Protein AF-A0A376TM52-F1 (afdb_monomer_lite)

Structure (mmCIF, N/CA/C/O backbone):
data_AF-A0A376TM52-F1
#
_entry.id   AF-A0A376TM52-F1
#
loop_
_atom_site.group_PDB
_atom_site.id
_atom_site.type_symbol
_atom_site.label_atom_id
_atom_site.label_alt_id
_atom_site.label_comp_id
_atom_site.label_asym_id
_atom_site.label_entity_id
_atom_site.label_seq_id
_atom_site.pdbx_PDB_ins_code
_atom_site.Cartn_x
_atom_site.Cartn_y
_atom_site.Cartn_z
_atom_site.occupancy
_atom_site.B_iso_or_equiv
_atom_site.auth_seq_id
_atom_site.auth_comp_id
_atom_site.auth_asym_id
_atom_site.auth_atom_id
_atom_site.pdbx_PDB_model_num
ATOM 1 N N . MET A 1 1 ? -13.537 26.378 21.862 1.00 59.97 1 MET A N 1
ATOM 2 C CA . MET A 1 1 ? -14.056 25.614 20.702 1.00 59.97 1 MET A CA 1
ATOM 3 C C . MET A 1 1 ? -13.109 25.655 19.498 1.00 59.97 1 MET A C 1
ATOM 5 O O . MET A 1 1 ? -13.010 24.634 18.838 1.00 59.97 1 MET A O 1
ATOM 9 N N . ALA A 1 2 ? -12.349 26.738 19.262 1.00 71.81 2 ALA A N 1
ATOM 10 C CA . ALA A 1 2 ? -11.366 26.822 18.164 1.00 71.81 2 ALA A CA 1
ATOM 11 C C . ALA A 1 2 ? -10.297 25.705 18.167 1.00 71.81 2 ALA A C 1
ATOM 13 O O . ALA A 1 2 ? -10.089 25.057 17.153 1.00 71.81 2 ALA A O 1
ATOM 14 N N . GLN A 1 3 ? -9.718 25.379 19.326 1.00 73.56 3 GLN A N 1
ATOM 15 C CA . GLN A 1 3 ? -8.645 24.378 19.426 1.00 73.56 3 GLN A CA 1
ATOM 16 C C . GLN A 1 3 ? -9.062 22.951 19.011 1.00 73.56 3 GLN A C 1
ATOM 18 O O . GLN A 1 3 ? -8.239 22.190 18.512 1.00 73.56 3 GLN A O 1
ATOM 23 N N . ALA A 1 4 ? -10.334 22.581 19.209 1.00 78.25 4 ALA A N 1
ATOM 24 C CA . ALA A 1 4 ? -10.851 21.285 18.766 1.00 78.25 4 ALA A CA 1
ATOM 25 C C . ALA A 1 4 ? -11.019 21.249 17.240 1.00 78.25 4 ALA A C 1
ATOM 27 O O . ALA A 1 4 ? -10.675 20.252 16.618 1.00 78.25 4 ALA A O 1
ATOM 28 N N . VAL A 1 5 ? -11.486 22.352 16.646 1.00 77.69 5 VAL A N 1
ATOM 29 C CA . VAL A 1 5 ? -11.623 22.505 15.190 1.00 77.69 5 VAL A CA 1
ATOM 30 C C . VAL A 1 5 ? -10.250 22.476 14.518 1.00 77.69 5 VAL A C 1
ATOM 32 O O . VAL A 1 5 ? -10.034 21.663 13.630 1.00 77.69 5 VAL A O 1
ATOM 35 N N . GLU A 1 6 ? -9.280 23.243 15.020 1.00 77.00 6 GLU A N 1
ATOM 36 C CA . GLU A 1 6 ? -7.915 23.253 14.474 1.00 77.00 6 GLU A CA 1
ATOM 37 C C . GLU A 1 6 ? -7.222 21.885 14.580 1.00 77.00 6 GLU A C 1
ATOM 39 O O . GLU A 1 6 ? -6.451 21.496 13.699 1.00 77.00 6 GLU A O 1
ATOM 44 N N . ALA A 1 7 ? -7.476 21.138 15.660 1.00 75.50 7 ALA A N 1
ATOM 45 C CA . ALA A 1 7 ? -6.955 19.783 15.817 1.00 75.50 7 ALA A CA 1
ATOM 46 C C . ALA A 1 7 ? -7.567 18.814 14.793 1.00 75.50 7 ALA A C 1
ATOM 48 O O . ALA A 1 7 ? -6.844 17.981 14.242 1.00 75.50 7 ALA A O 1
ATOM 49 N N . VAL A 1 8 ? -8.866 18.949 14.512 1.00 76.38 8 VAL A N 1
ATOM 50 C CA . VAL A 1 8 ? -9.575 18.149 13.505 1.00 76.38 8 VAL A CA 1
ATOM 51 C C . VAL A 1 8 ? -9.081 18.493 12.100 1.00 76.38 8 VAL A C 1
ATOM 53 O O . VAL A 1 8 ? -8.635 17.595 11.395 1.00 76.38 8 VAL A O 1
ATOM 56 N N . GLU A 1 9 ? -9.014 19.774 11.734 1.00 77.75 9 GLU A N 1
ATOM 57 C CA . GLU A 1 9 ? -8.539 20.202 10.410 1.00 77.75 9 GLU A CA 1
ATOM 58 C C . GLU A 1 9 ? -7.097 19.744 10.137 1.00 77.75 9 GLU A C 1
ATOM 60 O O . GLU A 1 9 ? -6.769 19.296 9.035 1.00 77.75 9 GLU A O 1
ATOM 65 N N . ARG A 1 10 ? -6.214 19.787 11.148 1.00 75.19 10 ARG A N 1
ATOM 66 C CA . ARG A 1 10 ? -4.854 19.235 11.020 1.00 75.19 10 ARG A CA 1
ATOM 67 C C . ARG A 1 10 ? -4.852 17.721 10.850 1.00 75.19 10 ARG A C 1
ATOM 69 O O . ARG A 1 10 ? -4.041 17.213 10.073 1.00 75.19 10 ARG A O 1
ATOM 76 N N . ALA A 1 11 ? -5.706 17.002 11.576 1.00 71.56 11 ALA A N 1
ATOM 77 C CA . ALA A 1 11 ? -5.815 15.553 11.456 1.00 71.56 11 ALA A CA 1
ATOM 78 C C . ALA A 1 11 ? -6.324 15.151 10.062 1.00 71.56 11 ALA A C 1
ATOM 80 O O . ALA A 1 11 ? -5.725 14.283 9.428 1.00 71.56 11 ALA A O 1
ATOM 81 N N . GLU A 1 12 ? -7.346 15.837 9.547 1.00 72.88 12 GLU A N 1
ATOM 82 C CA . GLU A 1 12 ? -7.896 15.620 8.204 1.00 72.88 12 GLU A CA 1
ATOM 83 C C . GLU A 1 12 ? -6.875 15.946 7.107 1.00 72.88 12 GLU A 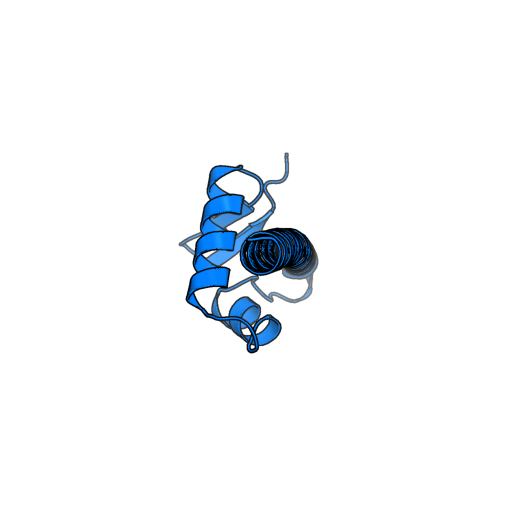C 1
ATOM 85 O O . GLU A 1 12 ? -6.629 15.127 6.220 1.00 72.88 12 GLU A O 1
ATOM 90 N N . ALA A 1 13 ? -6.193 17.092 7.203 1.00 73.38 13 ALA A N 1
ATOM 91 C CA . ALA A 1 13 ? -5.140 17.462 6.258 1.00 73.38 13 ALA A CA 1
ATOM 92 C C . ALA A 1 13 ? -3.963 16.469 6.278 1.00 73.38 13 ALA A C 1
ATOM 94 O O . ALA A 1 13 ? -3.361 16.182 5.240 1.00 73.38 13 ALA A O 1
ATOM 95 N N . SER A 1 14 ? -3.626 15.931 7.453 1.00 74.00 14 SER A N 1
ATOM 96 C CA . SER A 1 14 ? -2.604 14.891 7.594 1.00 74.00 14 SER A CA 1
ATOM 97 C C . SER A 1 14 ? -3.048 13.571 6.954 1.00 74.00 14 SER A C 1
ATOM 99 O O . SER A 1 14 ? -2.280 12.959 6.209 1.00 74.00 14 SER A O 1
ATOM 101 N N . ALA A 1 15 ? -4.305 13.165 7.161 1.00 73.69 15 ALA A N 1
ATOM 102 C CA . ALA A 1 15 ? -4.883 11.974 6.540 1.00 73.69 15 ALA A CA 1
ATOM 103 C C . ALA A 1 15 ? -4.888 12.071 5.005 1.00 73.69 15 ALA A C 1
ATOM 105 O O . ALA A 1 15 ? -4.576 11.099 4.315 1.00 73.69 15 ALA A O 1
ATOM 106 N N . ASP A 1 16 ? -5.165 13.253 4.451 1.00 81.12 16 ASP A N 1
ATOM 107 C CA . ASP A 1 16 ? -5.139 13.453 3.003 1.00 81.12 16 ASP A CA 1
ATOM 108 C C . ASP A 1 16 ? -3.721 13.373 2.419 1.00 81.12 16 ASP A C 1
ATOM 110 O O . ASP A 1 16 ? -3.475 12.681 1.426 1.00 81.12 16 ASP A O 1
ATOM 114 N N . ARG A 1 17 ? -2.738 13.960 3.113 1.00 84.94 17 ARG A N 1
ATOM 115 C CA . ARG A 1 17 ? -1.317 13.825 2.751 1.00 84.94 17 ARG A CA 1
ATOM 116 C C . ARG A 1 17 ? -0.846 12.374 2.785 1.00 84.94 17 ARG A C 1
ATOM 118 O O . ARG A 1 17 ? -0.079 11.976 1.905 1.00 84.94 17 ARG A O 1
ATOM 125 N N . LEU A 1 18 ? -1.300 11.585 3.762 1.00 85.31 18 LEU A N 1
ATOM 126 C CA . LEU A 1 18 ? -0.997 10.156 3.830 1.00 85.31 18 LEU A CA 1
ATOM 127 C C . LEU A 1 18 ? -1.565 9.410 2.627 1.00 85.31 18 LEU A C 1
ATOM 129 O O . LEU A 1 18 ? -0.810 8.696 1.973 1.00 85.31 18 LEU A O 1
ATOM 133 N N . LYS A 1 19 ? -2.835 9.631 2.267 1.00 86.44 19 LYS A N 1
ATOM 134 C CA . LYS A 1 19 ? -3.454 9.018 1.077 1.00 86.44 19 LYS A CA 1
ATOM 135 C C . LYS A 1 19 ? -2.694 9.361 -0.209 1.00 86.44 19 LYS A C 1
ATOM 137 O O . LYS A 1 19 ? -2.389 8.464 -0.995 1.00 86.44 19 LYS A O 1
ATOM 142 N N . ILE A 1 20 ? -2.327 10.631 -0.406 1.00 88.12 20 ILE A N 1
ATOM 143 C CA . ILE A 1 20 ? -1.554 11.075 -1.580 1.00 88.12 20 ILE A CA 1
ATOM 144 C C . ILE A 1 20 ? -0.169 10.418 -1.604 1.00 88.12 20 ILE A C 1
ATOM 146 O O . ILE A 1 20 ? 0.276 9.931 -2.644 1.00 88.12 20 ILE A O 1
ATOM 150 N N . SER A 1 21 ? 0.527 10.402 -0.466 1.00 89.50 21 SER A N 1
ATOM 151 C CA . SER A 1 21 ? 1.838 9.758 -0.347 1.00 89.50 21 SER A CA 1
ATOM 152 C C . SER A 1 21 ? 1.747 8.259 -0.639 1.00 89.50 21 SER A C 1
ATOM 154 O O . SER A 1 21 ? 2.558 7.728 -1.398 1.00 89.50 21 SER A O 1
ATOM 156 N N . LEU A 1 22 ? 0.736 7.591 -0.084 1.00 90.12 22 LEU A N 1
ATOM 157 C CA . LEU A 1 22 ? 0.494 6.161 -0.232 1.00 90.12 22 LEU A CA 1
ATOM 158 C C . LEU A 1 22 ? 0.235 5.797 -1.691 1.00 90.12 22 LEU A C 1
ATOM 160 O O . LEU A 1 22 ? 0.868 4.887 -2.219 1.00 90.12 22 LEU A O 1
ATOM 164 N N . MET A 1 23 ? -0.615 6.567 -2.373 1.00 89.88 23 MET A N 1
ATOM 165 C CA . MET A 1 23 ? -0.850 6.417 -3.807 1.00 89.88 23 MET A CA 1
ATOM 166 C C . MET A 1 23 ? 0.451 6.548 -4.607 1.00 89.88 23 MET A C 1
ATOM 168 O O . MET A 1 23 ? 0.727 5.703 -5.455 1.00 89.88 23 MET A O 1
ATOM 172 N N . LYS A 1 24 ? 1.267 7.576 -4.334 1.00 89.88 24 LYS A N 1
ATOM 173 C CA . LYS A 1 24 ? 2.549 7.778 -5.029 1.00 89.88 24 LYS A CA 1
ATOM 174 C C . LYS A 1 24 ? 3.485 6.590 -4.836 1.00 89.88 24 LYS A C 1
ATOM 176 O O . LYS A 1 24 ? 4.050 6.108 -5.811 1.00 89.88 24 LYS A O 1
ATOM 181 N N . ASN A 1 25 ? 3.625 6.100 -3.606 1.00 91.38 25 ASN A N 1
ATOM 182 C CA . ASN A 1 25 ? 4.487 4.957 -3.320 1.00 91.38 25 ASN A CA 1
ATOM 183 C C . ASN A 1 25 ? 3.974 3.677 -3.983 1.00 91.38 25 ASN A C 1
ATOM 185 O O . ASN A 1 25 ? 4.762 2.975 -4.604 1.00 91.38 25 ASN A O 1
ATOM 189 N N . ILE A 1 26 ? 2.665 3.404 -3.940 1.00 90.94 26 ILE A N 1
ATOM 190 C CA . ILE A 1 26 ? 2.076 2.260 -4.651 1.00 90.94 26 ILE A CA 1
ATOM 191 C C . ILE A 1 26 ? 2.307 2.385 -6.161 1.00 90.94 26 ILE A C 1
ATOM 193 O O . ILE A 1 26 ? 2.697 1.406 -6.780 1.00 90.94 26 ILE A O 1
ATOM 197 N N . ALA A 1 27 ? 2.128 3.568 -6.755 1.00 89.62 27 ALA A N 1
ATOM 198 C CA . ALA A 1 27 ? 2.362 3.793 -8.184 1.00 89.62 27 ALA A CA 1
ATOM 199 C C . ALA A 1 27 ? 3.824 3.552 -8.580 1.00 89.62 27 ALA A C 1
ATOM 201 O O . ALA A 1 27 ? 4.098 2.902 -9.584 1.00 89.62 27 ALA A O 1
ATOM 202 N N . VAL A 1 28 ? 4.762 4.056 -7.776 1.00 89.56 28 VAL A N 1
ATOM 203 C CA . VAL A 1 28 ? 6.200 3.859 -7.979 1.00 89.56 28 VAL A CA 1
ATOM 204 C C . VAL A 1 28 ? 6.555 2.378 -7.849 1.00 89.56 28 VAL A C 1
ATOM 206 O O . VAL A 1 28 ? 7.191 1.825 -8.741 1.00 89.56 28 VAL A O 1
ATOM 209 N N . LEU A 1 29 ? 6.111 1.710 -6.782 1.00 89.75 29 LEU A N 1
ATOM 210 C CA . LEU A 1 29 ? 6.371 0.286 -6.564 1.00 89.75 29 LEU A CA 1
ATOM 211 C C . LEU A 1 29 ? 5.753 -0.580 -7.669 1.00 89.75 29 LEU A C 1
ATOM 213 O O . LEU A 1 29 ? 6.421 -1.472 -8.178 1.00 89.75 29 LEU A O 1
ATOM 217 N N . ASP A 1 30 ? 4.521 -0.291 -8.089 1.00 86.44 30 ASP A N 1
ATOM 218 C CA . ASP A 1 30 ? 3.850 -0.995 -9.185 1.00 86.44 30 ASP A CA 1
ATOM 219 C C . ASP A 1 30 ? 4.570 -0.789 -10.527 1.00 86.44 30 ASP A C 1
ATOM 221 O O . ASP A 1 30 ? 4.770 -1.749 -11.268 1.00 86.44 30 ASP A O 1
ATOM 225 N N . PHE A 1 31 ? 5.053 0.428 -10.803 1.00 85.56 31 PHE A N 1
ATOM 226 C CA . PHE A 1 31 ? 5.864 0.727 -11.986 1.00 85.56 31 PHE A CA 1
ATOM 227 C C . PHE A 1 31 ? 7.189 -0.045 -11.986 1.00 85.56 31 PHE A C 1
ATOM 229 O O . PHE A 1 31 ? 7.565 -0.653 -12.990 1.00 85.56 31 PHE A O 1
ATOM 236 N N . PHE A 1 32 ? 7.892 -0.059 -10.851 1.00 82.56 32 PHE A N 1
ATOM 237 C CA . PHE A 1 32 ? 9.173 -0.754 -10.725 1.00 82.56 32 PHE A CA 1
ATOM 238 C C . PHE A 1 32 ? 9.035 -2.267 -10.589 1.00 82.56 32 PHE A C 1
ATOM 240 O O . PHE A 1 32 ? 10.018 -2.971 -10.807 1.00 82.56 32 PHE A O 1
ATOM 247 N N . ARG A 1 33 ? 7.842 -2.790 -10.299 1.00 78.62 33 ARG A N 1
ATOM 248 C CA . ARG A 1 33 ? 7.606 -4.221 -10.098 1.00 78.62 33 ARG A CA 1
ATOM 249 C C . ARG A 1 33 ? 8.092 -5.085 -11.262 1.00 78.62 33 ARG A C 1
ATOM 251 O O . ARG A 1 33 ? 8.667 -6.142 -11.023 1.00 78.62 33 ARG A O 1
ATOM 258 N N . ASN A 1 34 ? 7.901 -4.633 -12.502 1.00 69.31 34 ASN A N 1
ATOM 259 C CA . ASN A 1 34 ? 8.358 -5.360 -13.695 1.00 69.31 34 ASN A CA 1
ATOM 260 C C . ASN A 1 34 ? 9.890 -5.377 -13.842 1.00 69.31 34 ASN A C 1
ATOM 262 O O . ASN A 1 34 ? 10.423 -6.226 -14.550 1.00 69.31 34 ASN A O 1
ATOM 266 N N . THR A 1 35 ? 10.591 -4.461 -13.172 1.00 73.12 35 THR A N 1
ATOM 267 C CA . THR A 1 35 ? 12.043 -4.272 -13.286 1.00 73.12 35 THR A CA 1
ATOM 268 C C . THR A 1 35 ? 12.797 -4.832 -12.080 1.00 73.12 35 THR A C 1
ATOM 270 O O . THR A 1 35 ? 13.889 -5.366 -12.233 1.00 73.12 35 THR A O 1
ATOM 273 N N . THR A 1 36 ? 12.237 -4.720 -10.873 1.00 73.75 36 THR A N 1
ATOM 274 C CA . THR A 1 36 ? 12.897 -5.110 -9.614 1.00 73.75 36 THR A CA 1
ATOM 275 C C . THR A 1 36 ? 12.306 -6.370 -8.991 1.00 73.75 36 THR A C 1
ATOM 277 O O . THR A 1 36 ? 12.885 -6.917 -8.057 1.00 73.75 36 THR A O 1
ATOM 280 N N . GLY A 1 37 ? 11.134 -6.813 -9.458 1.00 77.88 37 GLY A N 1
AT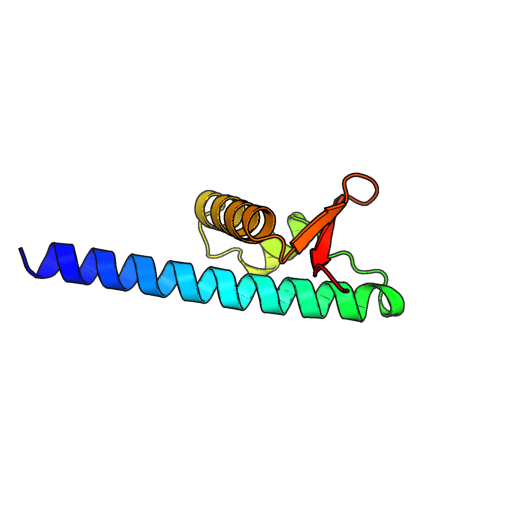OM 281 C CA . GLY A 1 37 ? 10.372 -7.883 -8.821 1.00 77.88 37 GLY A CA 1
ATOM 282 C C . GLY A 1 37 ? 9.806 -7.503 -7.450 1.00 77.88 37 GLY A C 1
ATOM 283 O O . GLY A 1 37 ? 9.224 -8.363 -6.797 1.00 77.88 37 GLY A O 1
ATOM 284 N N . LEU A 1 38 ? 9.952 -6.246 -7.010 1.00 79.38 38 LEU A N 1
ATOM 285 C CA . LEU A 1 38 ? 9.538 -5.800 -5.684 1.00 79.38 38 LEU A CA 1
ATOM 286 C C . LEU A 1 38 ? 8.031 -5.482 -5.675 1.00 79.38 38 LEU A C 1
ATOM 288 O O . LEU A 1 38 ? 7.609 -4.514 -6.311 1.00 79.38 38 LEU A O 1
ATOM 292 N N . PRO A 1 39 ? 7.195 -6.275 -4.984 1.00 82.44 39 PRO A N 1
ATOM 293 C CA . PRO A 1 39 ? 5.764 -6.014 -4.914 1.00 82.44 39 PRO A CA 1
ATOM 294 C C . PRO A 1 39 ? 5.470 -4.861 -3.949 1.00 82.44 39 PRO A C 1
ATOM 296 O O . PRO A 1 39 ? 6.106 -4.737 -2.906 1.00 82.44 39 PRO A O 1
ATOM 299 N N . ALA A 1 40 ? 4.434 -4.061 -4.216 1.00 86.88 40 ALA A N 1
ATOM 300 C CA . ALA A 1 40 ? 3.904 -3.128 -3.221 1.00 86.88 40 ALA A CA 1
ATOM 301 C C . ALA A 1 40 ? 3.100 -3.890 -2.149 1.00 86.88 40 ALA A C 1
ATOM 303 O O . ALA A 1 40 ? 1.876 -3.809 -2.096 1.00 86.88 40 ALA A O 1
ATOM 304 N N . SER A 1 41 ? 3.764 -4.736 -1.365 1.00 88.19 41 SER A N 1
ATOM 305 C CA . SER A 1 41 ? 3.137 -5.554 -0.322 1.00 88.19 41 SER A CA 1
ATOM 306 C C . SER A 1 41 ? 2.892 -4.756 0.953 1.00 88.19 41 SER A C 1
ATOM 308 O O . SER A 1 41 ? 3.523 -3.725 1.195 1.00 88.19 41 SER A O 1
ATOM 310 N N . ASN A 1 42 ? 1.989 -5.257 1.800 1.00 86.50 42 ASN A N 1
ATOM 311 C CA . ASN A 1 42 ? 1.688 -4.635 3.092 1.00 86.50 42 ASN A CA 1
ATOM 312 C C . ASN A 1 42 ? 2.940 -4.450 3.957 1.00 86.50 42 ASN A C 1
ATOM 314 O O . ASN A 1 42 ? 3.057 -3.421 4.606 1.00 86.50 42 ASN A O 1
ATOM 318 N N . GLU A 1 43 ? 3.880 -5.396 3.934 1.00 86.12 43 GLU A N 1
ATOM 319 C CA . GLU A 1 43 ? 5.141 -5.297 4.682 1.00 86.12 43 GLU A CA 1
ATOM 320 C C . GLU A 1 43 ? 6.011 -4.126 4.210 1.00 86.12 43 GLU A C 1
ATOM 322 O O . GLU A 1 43 ? 6.515 -3.359 5.028 1.00 86.12 43 GLU A O 1
ATOM 327 N N . ILE A 1 44 ? 6.134 -3.925 2.893 1.00 87.94 44 ILE A N 1
ATOM 328 C CA . ILE A 1 44 ? 6.918 -2.816 2.329 1.00 87.94 44 ILE A CA 1
ATOM 329 C C . ILE A 1 44 ? 6.253 -1.481 2.643 1.00 87.94 44 ILE A C 1
ATOM 331 O O . ILE A 1 44 ? 6.917 -0.545 3.082 1.00 87.94 44 ILE A O 1
ATOM 335 N N . LEU A 1 45 ? 4.932 -1.396 2.473 1.00 88.25 45 LEU A N 1
ATOM 336 C CA . LEU A 1 45 ? 4.189 -0.190 2.823 1.00 88.25 45 LEU A CA 1
ATOM 337 C C . LEU A 1 45 ? 4.292 0.101 4.326 1.00 88.25 45 LEU A C 1
ATOM 339 O O . LEU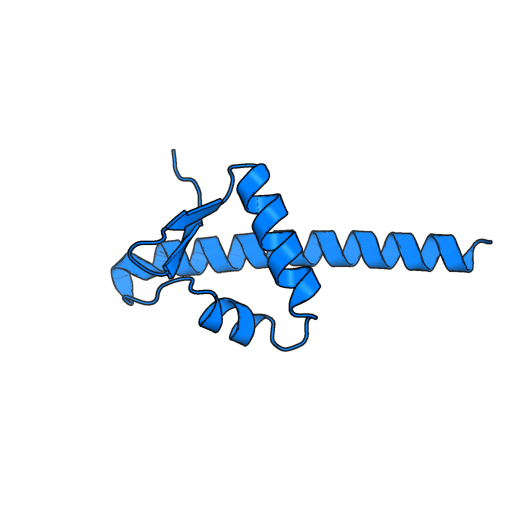 A 1 45 ? 4.550 1.237 4.706 1.00 88.25 45 LEU A O 1
ATOM 343 N N . GLN A 1 46 ? 4.177 -0.908 5.189 1.00 87.00 46 GLN A N 1
ATOM 344 C CA . GLN A 1 46 ? 4.389 -0.736 6.628 1.00 87.00 46 GLN A CA 1
ATOM 345 C C . GLN A 1 46 ? 5.810 -0.268 6.940 1.00 87.00 46 GLN A C 1
ATOM 347 O O . GLN A 1 46 ? 5.965 0.605 7.783 1.00 87.00 46 GLN A O 1
ATOM 352 N N . SER A 1 47 ? 6.827 -0.763 6.231 1.00 87.56 47 SER A N 1
ATOM 353 C CA . SER A 1 47 ? 8.209 -0.305 6.397 1.00 87.56 47 SER A CA 1
ATOM 354 C C . SER A 1 47 ? 8.370 1.178 6.030 1.00 87.56 47 SER A C 1
ATOM 356 O O . SER A 1 47 ? 8.897 1.953 6.830 1.00 87.56 47 SER A O 1
ATOM 358 N N . ILE A 1 48 ? 7.820 1.609 4.887 1.00 87.81 48 ILE A N 1
ATOM 359 C CA . ILE A 1 48 ? 7.832 3.014 4.433 1.00 87.81 48 ILE A CA 1
ATOM 360 C C . ILE A 1 48 ? 7.079 3.921 5.419 1.00 87.81 48 ILE A C 1
ATOM 362 O O . ILE A 1 48 ? 7.508 5.039 5.703 1.00 87.81 48 ILE A O 1
ATOM 366 N N . TYR A 1 49 ? 5.963 3.436 5.964 1.00 85.44 49 TYR A N 1
ATOM 367 C CA . TYR A 1 49 ? 5.079 4.189 6.852 1.00 85.44 49 TYR A CA 1
ATOM 368 C C . TYR A 1 49 ? 5.215 3.791 8.326 1.00 85.44 49 TYR A C 1
ATOM 370 O O . TYR A 1 49 ? 4.279 4.032 9.083 1.00 85.44 49 TYR A O 1
ATOM 378 N N . SER A 1 50 ? 6.368 3.262 8.758 1.00 77.94 50 SER A N 1
ATOM 379 C CA . SER A 1 50 ? 6.581 2.714 10.116 1.00 77.94 50 SER A CA 1
ATOM 380 C C . SER A 1 50 ? 6.210 3.681 11.251 1.00 77.94 50 SER A C 1
ATOM 382 O O . SER A 1 50 ? 5.857 3.254 12.344 1.00 77.94 50 SER A O 1
ATOM 384 N N . ASN A 1 51 ? 6.272 4.993 10.995 1.00 72.62 51 ASN A N 1
ATOM 385 C CA . ASN A 1 51 ? 5.936 6.044 11.960 1.00 72.62 51 ASN A CA 1
ATOM 386 C C . ASN A 1 51 ? 4.430 6.390 12.018 1.00 72.62 51 ASN A C 1
ATOM 388 O O . ASN A 1 51 ? 4.027 7.252 12.795 1.00 72.62 51 ASN A O 1
ATOM 392 N N . ASN A 1 52 ? 3.593 5.774 11.181 1.00 69.88 52 ASN A N 1
ATOM 393 C CA . ASN A 1 52 ? 2.144 5.965 11.182 1.00 69.88 52 ASN A CA 1
ATOM 394 C C . ASN A 1 52 ? 1.457 4.800 11.888 1.00 69.88 52 ASN A C 1
ATOM 396 O O . ASN A 1 52 ? 1.882 3.650 11.797 1.00 69.88 52 ASN A O 1
ATOM 400 N N . THR A 1 53 ? 0.351 5.088 12.569 1.00 69.06 53 THR A N 1
ATOM 401 C CA . THR A 1 53 ? -0.466 4.046 13.187 1.00 69.06 53 THR A CA 1
ATOM 402 C C . THR A 1 53 ? -0.963 3.089 12.105 1.00 69.06 53 THR A C 1
ATOM 404 O O . THR A 1 53 ? -1.564 3.518 11.120 1.00 69.06 53 THR A O 1
ATOM 407 N N . LYS A 1 54 ? -0.744 1.784 12.305 1.00 69.31 54 LYS A N 1
ATOM 408 C CA . LYS A 1 54 ? -1.171 0.713 11.388 1.00 69.31 54 LYS A CA 1
ATOM 409 C C . LYS A 1 54 ? -2.644 0.846 10.966 1.00 69.31 54 LYS A C 1
ATOM 411 O O . LYS A 1 54 ? -2.964 0.664 9.798 1.00 69.31 54 LYS A O 1
ATOM 416 N N . ILE A 1 55 ? -3.496 1.268 11.903 1.00 69.81 55 ILE A N 1
ATOM 417 C CA . ILE A 1 55 ? -4.924 1.547 11.697 1.00 69.81 55 ILE A CA 1
ATOM 418 C C . ILE A 1 55 ? -5.126 2.601 10.594 1.00 69.81 55 ILE A C 1
ATOM 420 O O . ILE A 1 55 ? -5.814 2.338 9.615 1.00 69.81 55 ILE A O 1
ATOM 424 N N . SER A 1 56 ? -4.448 3.751 10.678 1.00 79.38 56 SER A N 1
ATOM 425 C CA . SER A 1 56 ? -4.565 4.828 9.683 1.00 79.38 56 SER A CA 1
ATOM 426 C C . SER A 1 56 ? -4.077 4.421 8.289 1.00 79.38 56 SER A C 1
ATOM 428 O O . SER A 1 56 ? -4.593 4.920 7.287 1.00 79.38 56 SER A O 1
ATOM 430 N N . LEU A 1 57 ? -3.090 3.519 8.207 1.00 84.12 57 LEU A N 1
ATOM 431 C CA . LEU A 1 57 ? -2.599 2.982 6.935 1.00 84.12 57 LEU A CA 1
ATOM 432 C C . LEU A 1 57 ? -3.630 2.045 6.292 1.00 84.12 57 LEU A C 1
ATOM 434 O O . LEU A 1 57 ? -3.922 2.186 5.105 1.00 84.12 57 LEU A O 1
ATOM 438 N N . GLU A 1 58 ? -4.191 1.111 7.062 1.00 86.12 58 GLU A N 1
ATOM 439 C CA . GLU A 1 58 ? -5.202 0.168 6.572 1.00 86.12 58 GLU A CA 1
ATOM 440 C C . GLU A 1 58 ? -6.492 0.882 6.148 1.00 86.12 58 GLU A C 1
ATOM 442 O O . GLU A 1 58 ? -7.012 0.592 5.067 1.00 86.12 58 GLU A O 1
ATOM 447 N N . ASP A 1 59 ? -6.962 1.866 6.921 1.00 88.06 59 ASP A N 1
ATOM 448 C CA . ASP A 1 59 ? -8.105 2.709 6.545 1.00 88.06 59 ASP A CA 1
ATOM 449 C C . ASP A 1 59 ? -7.842 3.471 5.241 1.00 88.06 59 ASP A C 1
ATOM 451 O O . ASP A 1 59 ? -8.661 3.432 4.319 1.00 88.06 59 ASP A O 1
ATOM 455 N N . SER A 1 60 ? -6.659 4.080 5.106 1.00 88.38 60 SER A N 1
ATOM 456 C CA . SER A 1 60 ? -6.268 4.794 3.883 1.00 88.38 60 SER A CA 1
ATOM 457 C C . SER A 1 60 ? -6.209 3.868 2.663 1.00 88.38 60 SER A C 1
ATOM 459 O O . SER A 1 60 ? -6.681 4.231 1.584 1.00 88.38 60 SER A O 1
ATOM 461 N N . LEU A 1 61 ? -5.675 2.650 2.811 1.00 88.62 61 LEU A N 1
ATOM 462 C CA . LEU A 1 61 ? -5.675 1.638 1.748 1.00 88.62 61 LEU A CA 1
ATOM 463 C C . LEU A 1 61 ? -7.101 1.241 1.349 1.00 88.62 61 LEU A C 1
ATOM 465 O O . LEU A 1 61 ? -7.397 1.086 0.161 1.00 88.62 61 LEU A O 1
ATOM 469 N N . ASN A 1 62 ? -7.997 1.098 2.324 1.00 90.06 62 ASN A N 1
ATOM 470 C CA . ASN A 1 62 ? -9.390 0.745 2.076 1.00 90.06 62 ASN A CA 1
ATOM 471 C C . ASN A 1 62 ? -10.149 1.869 1.354 1.00 90.06 62 ASN A C 1
ATOM 473 O O . ASN A 1 62 ? -10.892 1.594 0.412 1.00 90.06 62 ASN A 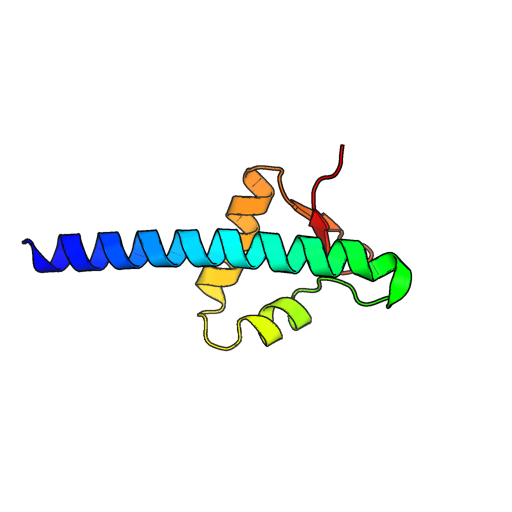O 1
ATOM 477 N N . GLU A 1 63 ? -9.936 3.123 1.747 1.00 89.62 63 GLU A N 1
ATOM 478 C CA . GLU A 1 63 ? -10.483 4.322 1.094 1.00 89.62 63 GLU A CA 1
ATOM 479 C C . GLU A 1 63 ? -10.035 4.424 -0.374 1.00 89.62 63 GLU A C 1
ATOM 481 O O . GLU A 1 63 ? -10.856 4.581 -1.286 1.00 89.62 63 GLU A O 1
ATOM 486 N N . LEU A 1 64 ? -8.734 4.252 -0.632 1.00 89.25 64 LEU A N 1
AT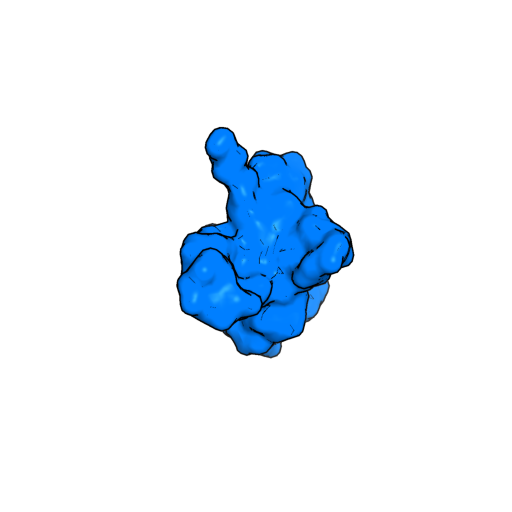OM 487 C CA . LEU A 1 64 ? -8.172 4.265 -1.987 1.00 89.25 64 LEU A CA 1
ATOM 488 C C . LEU A 1 64 ? -8.711 3.098 -2.835 1.00 89.25 64 LEU A C 1
ATOM 490 O O . LEU A 1 64 ? -9.044 3.267 -4.011 1.00 89.25 64 LEU A O 1
ATOM 494 N N . LYS A 1 65 ? -8.861 1.912 -2.239 1.00 90.12 65 LYS A N 1
ATOM 495 C CA . LYS A 1 65 ? -9.466 0.749 -2.900 1.00 90.12 65 LYS A CA 1
ATOM 496 C C . LYS A 1 65 ? -10.937 0.990 -3.252 1.00 90.12 65 LYS A C 1
ATOM 498 O O . LYS A 1 65 ? -11.352 0.673 -4.365 1.00 90.12 65 LYS A O 1
ATOM 503 N N . LYS A 1 66 ? -11.729 1.565 -2.336 1.00 89.81 66 LYS A N 1
ATOM 504 C CA . LYS A 1 66 ? -13.138 1.942 -2.582 1.00 89.81 66 LYS A CA 1
ATOM 505 C C . LYS A 1 66 ? -13.259 2.956 -3.716 1.00 89.81 66 LYS A C 1
ATOM 507 O O . LYS A 1 66 ? -14.145 2.827 -4.556 1.00 89.81 66 LYS A O 1
ATOM 512 N N . SER A 1 67 ? -12.322 3.898 -3.777 1.00 86.88 67 SER A N 1
ATOM 513 C CA . SER A 1 67 ? -12.221 4.907 -4.837 1.00 86.88 67 SER A CA 1
ATOM 514 C C . SER A 1 67 ? -11.772 4.336 -6.190 1.00 86.88 67 SER A C 1
ATOM 516 O O . SER A 1 67 ? -11.677 5.078 -7.162 1.00 86.88 67 SER A O 1
ATOM 518 N N . LYS A 1 68 ? -11.506 3.021 -6.275 1.00 87.38 68 LYS A N 1
ATOM 519 C CA . LYS A 1 68 ? -11.060 2.302 -7.481 1.00 87.38 68 LYS A CA 1
ATOM 520 C C . LYS A 1 68 ? -9.761 2.847 -8.089 1.00 87.38 68 LYS A C 1
ATOM 522 O O . LYS A 1 68 ? -9.514 2.644 -9.272 1.00 87.38 68 LYS A O 1
ATOM 527 N N . VAL A 1 69 ? -8.922 3.511 -7.291 1.00 87.81 69 VAL A N 1
ATOM 528 C CA . VAL A 1 69 ? -7.611 4.015 -7.744 1.00 87.81 69 VAL A CA 1
ATOM 529 C C . VAL A 1 69 ? -6.488 3.003 -7.528 1.00 87.81 69 VAL A C 1
ATOM 531 O O . VAL A 1 69 ? -5.483 3.038 -8.234 1.00 87.81 69 VAL A O 1
ATOM 534 N N . ILE A 1 70 ? -6.666 2.073 -6.586 1.00 91.19 70 ILE A N 1
ATOM 535 C CA . ILE A 1 70 ? -5.756 0.950 -6.342 1.00 91.19 70 ILE A CA 1
ATOM 536 C C . ILE A 1 70 ? -6.535 -0.362 -6.225 1.00 91.19 70 ILE A C 1
ATOM 538 O O . ILE A 1 70 ? -7.717 -0.380 -5.878 1.00 91.19 70 ILE A O 1
ATOM 542 N N . VAL A 1 71 ? -5.854 -1.478 -6.468 1.00 91.06 71 VAL A N 1
ATOM 543 C CA . VAL A 1 71 ? -6.396 -2.831 -6.336 1.00 91.06 71 VAL A CA 1
ATOM 544 C C . VAL A 1 71 ? -5.448 -3.706 -5.525 1.00 91.06 71 VAL A C 1
ATOM 546 O O . VAL A 1 71 ? -4.238 -3.694 -5.738 1.00 91.06 71 VAL A O 1
ATOM 549 N N . TYR A 1 72 ? -6.013 -4.496 -4.610 1.00 91.06 72 TYR A N 1
ATOM 550 C CA . TYR A 1 72 ? -5.273 -5.539 -3.905 1.00 91.06 72 TYR A CA 1
ATOM 551 C C . TYR A 1 72 ? -5.362 -6.857 -4.667 1.00 91.06 72 TYR A C 1
ATOM 553 O O . TYR A 1 72 ? -6.453 -7.403 -4.863 1.00 91.06 72 TYR A O 1
ATOM 561 N N . ARG A 1 73 ? -4.214 -7.393 -5.068 1.00 88.75 73 ARG A N 1
ATOM 562 C CA . ARG A 1 73 ? -4.100 -8.663 -5.781 1.00 88.75 73 ARG A CA 1
ATOM 563 C C . ARG A 1 73 ? -3.730 -9.764 -4.791 1.00 88.75 73 ARG A C 1
ATOM 565 O O . ARG A 1 73 ? -2.571 -9.920 -4.427 1.00 88.75 73 ARG A O 1
ATOM 572 N N . LYS A 1 74 ? -4.722 -10.562 -4.385 1.00 85.69 74 LYS A N 1
ATOM 573 C CA . LYS A 1 74 ? -4.540 -11.624 -3.376 1.00 85.69 74 LYS A CA 1
ATOM 574 C C . LYS A 1 74 ? -3.505 -12.694 -3.755 1.00 85.69 74 LYS A C 1
ATOM 576 O O . LYS A 1 74 ? -2.844 -13.203 -2.870 1.00 85.69 74 LYS A O 1
ATOM 581 N N . HIS A 1 75 ? -3.350 -13.019 -5.040 1.00 84.38 75 HIS A N 1
ATOM 582 C CA . HIS A 1 75 ? -2.453 -14.089 -5.513 1.00 84.38 75 HIS A CA 1
ATOM 583 C C . HIS A 1 75 ? -0.953 -13.795 -5.325 1.00 84.38 75 HIS A C 1
ATOM 585 O O . HIS A 1 75 ? -0.137 -14.695 -5.460 1.00 84.38 75 HIS A O 1
ATOM 591 N N . ILE A 1 76 ? -0.599 -12.538 -5.061 1.00 85.06 76 ILE A N 1
ATOM 592 C CA . ILE A 1 76 ? 0.779 -12.025 -4.935 1.00 85.06 76 ILE A CA 1
ATOM 593 C C . ILE A 1 76 ? 0.924 -11.087 -3.730 1.00 85.06 76 ILE A C 1
ATOM 595 O O . ILE A 1 76 ? 1.925 -10.389 -3.614 1.00 85.06 76 ILE A O 1
ATOM 599 N N . GLU A 1 77 ? -0.130 -10.983 -2.915 1.00 88.31 77 GLU A N 1
ATOM 600 C CA . GLU A 1 77 ? -0.194 -10.145 -1.714 1.00 88.31 77 GLU A CA 1
ATOM 601 C C . GLU A 1 77 ? 0.337 -8.716 -1.921 1.00 88.31 77 GLU A C 1
ATOM 603 O O . GLU A 1 77 ? 1.159 -8.202 -1.159 1.00 88.31 77 GLU A O 1
ATOM 608 N N . SER A 1 78 ? -0.119 -8.071 -3.000 1.00 89.62 78 SER A N 1
ATOM 609 C CA . SER A 1 78 ? 0.431 -6.795 -3.463 1.00 89.62 78 SER A CA 1
ATOM 610 C C . SER A 1 78 ? -0.640 -5.819 -3.941 1.00 89.62 78 SER A C 1
ATOM 612 O O . SER A 1 78 ? -1.675 -6.214 -4.493 1.00 89.62 78 SER A O 1
ATOM 614 N N . TRP A 1 79 ? -0.371 -4.532 -3.733 1.00 91.50 79 TRP A N 1
ATOM 615 C CA . TRP A 1 79 ? -1.156 -3.416 -4.240 1.00 91.50 79 TRP A CA 1
ATOM 616 C C . TRP A 1 79 ? -0.662 -2.980 -5.620 1.00 91.50 79 TRP A C 1
ATOM 618 O O . TRP A 1 79 ? 0.535 -2.899 -5.873 1.00 91.50 79 TRP A O 1
ATOM 628 N N . SER A 1 80 ? -1.598 -2.651 -6.500 1.00 89.25 80 SER A N 1
ATOM 629 C CA . SER A 1 80 ? -1.316 -2.055 -7.808 1.00 89.25 80 SER A CA 1
ATOM 630 C C . SER A 1 80 ? -2.195 -0.834 -8.012 1.00 89.25 80 SER A C 1
ATOM 632 O O . SER A 1 80 ? -3.320 -0.795 -7.505 1.00 89.25 80 SER A O 1
ATOM 634 N N . VAL A 1 81 ? -1.724 0.140 -8.788 1.00 90.19 81 VAL A N 1
ATOM 635 C CA . VAL A 1 81 ? -2.599 1.214 -9.268 1.00 90.19 81 VAL A CA 1
ATOM 636 C C . VAL A 1 81 ? -3.570 0.667 -10.311 1.00 90.19 81 VAL A C 1
ATOM 638 O O . VAL A 1 81 ? -3.253 -0.254 -11.066 1.00 90.19 81 VAL A O 1
ATOM 641 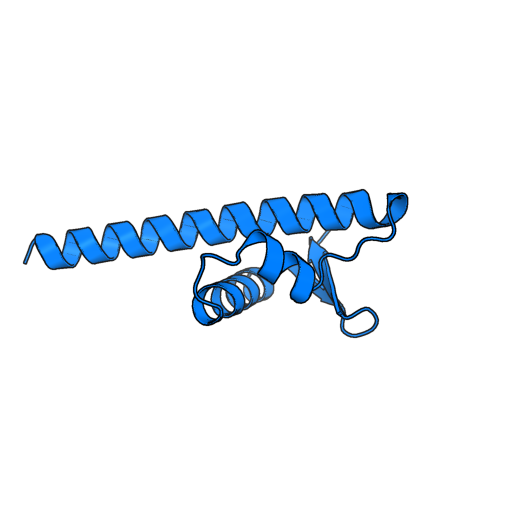N N . PHE A 1 82 ? -4.785 1.205 -10.334 1.00 83.56 82 PHE A N 1
ATOM 642 C CA . PHE A 1 82 ? -5.762 0.869 -11.361 1.00 83.56 82 PHE A CA 1
ATOM 643 C C . PHE A 1 82 ? -5.364 1.587 -12.660 1.00 83.56 82 PHE A C 1
ATOM 645 O O . PHE A 1 82 ? -5.669 2.762 -12.856 1.00 83.56 82 PHE A O 1
ATOM 652 N N . GLY A 1 83 ? -4.609 0.901 -13.518 1.00 67.50 83 GLY A N 1
ATOM 653 C CA . GLY A 1 83 ? -4.338 1.342 -14.886 1.00 67.50 83 GLY A CA 1
ATOM 654 C C . GLY A 1 83 ? -5.550 1.081 -15.780 1.00 67.50 83 GLY A C 1
ATOM 655 O O . GLY A 1 83 ? -6.229 0.070 -15.602 1.00 67.50 83 GLY A O 1
ATOM 656 N N . ARG A 1 84 ? -5.841 2.007 -16.699 1.00 50.16 84 ARG A N 1
ATOM 657 C CA . ARG A 1 84 ? -6.781 1.758 -17.803 1.00 50.16 84 ARG A CA 1
ATOM 658 C C . ARG A 1 84 ? -6.308 0.608 -18.682 1.00 50.16 84 ARG A C 1
ATOM 660 O O . ARG A 1 84 ? -5.077 0.502 -18.873 1.00 50.16 84 ARG A O 1
#

Radius of gyration: 14.38 Å; chains: 1; bounding box: 27×41×38 Å

Sequence (84 aa):
MAQAVEAVERAEASADRLKISLMKNIAVLDFFRNTTGLPASNEILQSIYSNNTKISLEDSLNELKKSKVIVYRKHIESWSVFGR

pLDDT: mean 82.47, std 8.22, range [50.16, 91.5]

Organism: Escherichia coli (NCBI:txid562)

Secondary structure (DSSP, 8-state):
-HHHHHHHHHHHHHHHHHHHHHHHHHHHHHHHHHHH---EEHHHHHHHTTTS-HHHHHHHHHHHHHTTSEEEEGGGTEEEE---

Foldseek 3Di:
DVVVVVVVVVVVVVLVVLLVVLLVVQAVQQVCCVPPVRFQAPVVSCVVPVVDDPVSNVVSVVVCVVVQQWDQDPVSRHIHGDDD